Protein AF-A0A813XIL5-F1 (afdb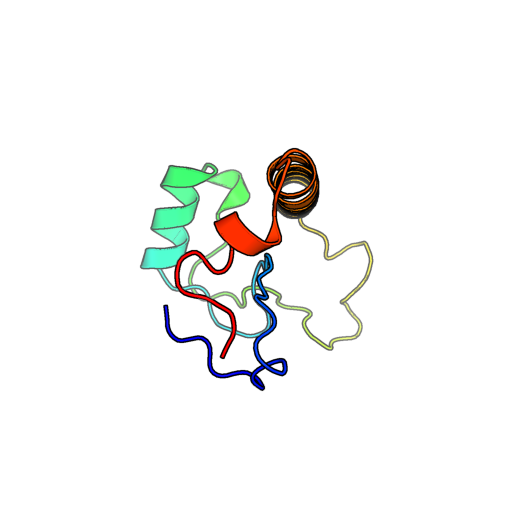_monomer)

Radius of gyration: 17.32 Å; Cα contacts (8 Å, |Δi|>4): 71; chains: 1; bounding box: 42×29×42 Å

Solvent-accessible surface area (backbone atoms only — not comparable to full-atom values): 6194 Å² total; per-residue (Å²): 140,86,89,88,70,83,81,50,93,70,53,92,81,84,87,86,83,82,73,37,71,56,66,32,43,63,68,55,28,51,51,32,27,76,74,65,34,70,89,70,25,75,55,54,78,35,43,57,31,85,34,62,100,38,94,65,62,45,89,87,66,61,60,61,73,62,52,53,52,50,53,50,52,52,52,48,52,50,52,64,55,68,70,44,96,55,49,63,53,69,78,28,76,85,58,77,117

Mean predicted aligned error: 5.55 Å

Sequence (97 aa):
MSVTQSKPAGIAAGGVATGSDAIKTAAQREKYQQSVGKNNAGFAGAALDPCYHQPCDTIKNIHLFGYENLVQAAAYGLEFLGQHENLLSWLYPNGRL

Organism: NCBI:txid433720

Structure (mmCIF, N/CA/C/O backbone):
data_AF-A0A813XIL5-F1
#
_entry.id   AF-A0A813XIL5-F1
#
loop_
_atom_site.group_PDB
_atom_site.id
_atom_site.type_symbol
_atom_site.label_atom_id
_atom_site.label_alt_id
_atom_site.label_comp_id
_atom_site.label_asym_id
_atom_site.label_entity_id
_atom_site.label_seq_id
_atom_site.pdbx_PDB_ins_code
_atom_site.Cartn_x
_atom_site.Cartn_y
_atom_site.Cartn_z
_atom_site.occupancy
_atom_site.B_iso_or_equiv
_atom_site.auth_seq_id
_atom_site.auth_comp_id
_atom_site.auth_asym_id
_atom_site.auth_atom_id
_atom_site.pdbx_PDB_model_num
ATOM 1 N N . MET A 1 1 ? 13.873 5.625 2.421 1.00 31.84 1 MET A N 1
ATOM 2 C CA . MET A 1 1 ? 13.397 4.253 2.153 1.00 31.84 1 MET A CA 1
ATOM 3 C C . MET A 1 1 ? 14.517 3.315 2.566 1.00 31.84 1 MET A C 1
ATOM 5 O O . MET A 1 1 ? 15.542 3.319 1.906 1.00 31.84 1 MET A O 1
ATOM 9 N N . SER A 1 2 ? 14.390 2.620 3.697 1.00 28.73 2 SER A N 1
ATOM 10 C CA . SER A 1 2 ? 15.336 1.566 4.083 1.00 28.73 2 SER A CA 1
ATOM 11 C C . SER A 1 2 ? 14.568 0.255 4.039 1.00 28.73 2 SER A C 1
ATOM 13 O O . SER A 1 2 ? 13.632 0.067 4.812 1.00 28.73 2 SER A O 1
ATOM 15 N N . VAL A 1 3 ? 14.894 -0.589 3.063 1.00 36.66 3 VAL A N 1
ATOM 16 C CA . VAL A 1 3 ? 14.349 -1.939 2.935 1.00 36.66 3 VAL A CA 1
ATOM 17 C C . VAL A 1 3 ? 15.373 -2.870 3.565 1.00 36.66 3 VAL A C 1
ATOM 19 O O . VAL A 1 3 ? 16.361 -3.238 2.937 1.00 36.66 3 VAL A O 1
ATOM 22 N N . THR A 1 4 ? 15.156 -3.236 4.822 1.00 44.53 4 THR A N 1
ATOM 23 C CA . THR A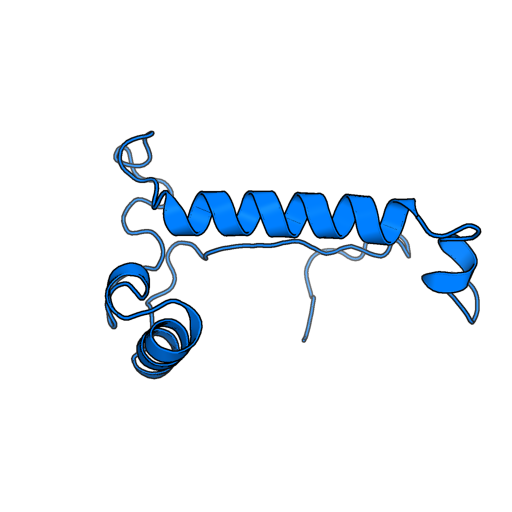 1 4 ? 15.824 -4.389 5.431 1.00 44.53 4 THR A CA 1
ATOM 24 C C . THR A 1 4 ? 14.780 -5.460 5.688 1.00 44.53 4 THR A C 1
ATOM 26 O O . THR A 1 4 ? 14.242 -5.573 6.784 1.00 44.53 4 THR A O 1
ATOM 29 N N . GLN A 1 5 ? 14.493 -6.238 4.647 1.00 43.75 5 GLN A N 1
ATOM 30 C CA . GLN A 1 5 ? 13.886 -7.561 4.750 1.00 43.75 5 GLN A CA 1
ATOM 31 C C . GLN A 1 5 ? 14.521 -8.408 3.638 1.00 43.75 5 GLN A C 1
ATOM 33 O O . GLN A 1 5 ? 14.494 -8.003 2.481 1.00 43.75 5 GLN A O 1
ATOM 38 N N . SER A 1 6 ? 15.241 -9.463 4.045 1.00 47.69 6 SER A N 1
ATOM 39 C CA . SER A 1 6 ? 16.072 -10.399 3.258 1.00 47.69 6 SER A CA 1
ATOM 40 C C . SER A 1 6 ? 16.283 -10.052 1.778 1.00 47.69 6 SER A C 1
ATOM 42 O O . SER A 1 6 ? 15.406 -10.267 0.945 1.00 47.69 6 SER A O 1
ATOM 44 N N . LYS A 1 7 ? 17.493 -9.579 1.461 1.00 52.81 7 LYS A N 1
ATOM 45 C CA . LYS A 1 7 ? 17.990 -9.314 0.108 1.00 52.81 7 LYS A CA 1
ATOM 46 C C . LYS A 1 7 ? 17.670 -10.519 -0.800 1.00 52.81 7 LYS A C 1
ATOM 48 O O . LYS A 1 7 ? 18.294 -11.568 -0.626 1.00 52.81 7 LYS A O 1
ATOM 53 N N . PRO A 1 8 ? 16.752 -10.412 -1.776 1.00 60.25 8 PRO A N 1
ATOM 54 C CA . PRO A 1 8 ? 16.746 -11.363 -2.878 1.00 60.25 8 PRO A CA 1
ATOM 55 C C . PRO A 1 8 ? 18.142 -11.308 -3.505 1.00 60.25 8 PRO A C 1
ATOM 57 O O . PRO A 1 8 ? 18.729 -10.227 -3.516 1.00 60.25 8 PRO A O 1
ATOM 60 N N . ALA A 1 9 ? 18.691 -12.418 -4.001 1.00 76.25 9 ALA A N 1
ATOM 61 C CA . ALA A 1 9 ? 20.027 -12.507 -4.610 1.00 76.25 9 ALA A CA 1
ATOM 62 C C . ALA A 1 9 ? 20.234 -11.528 -5.801 1.00 76.25 9 ALA A C 1
ATOM 64 O O . ALA A 1 9 ? 20.191 -11.907 -6.972 1.00 76.25 9 ALA A O 1
ATOM 65 N N . GLY A 1 10 ? 20.370 -10.233 -5.509 1.00 77.88 10 GLY A N 1
ATOM 66 C CA . GLY A 1 10 ? 20.346 -9.134 -6.470 1.00 77.88 10 GLY A CA 1
ATOM 67 C C . GLY A 1 10 ? 19.030 -8.956 -7.240 1.00 77.88 10 GLY A C 1
ATOM 68 O O . GLY A 1 10 ? 19.083 -8.384 -8.320 1.00 77.88 10 GLY A O 1
ATOM 69 N N . ILE A 1 11 ? 17.878 -9.458 -6.764 1.00 85.69 11 ILE A N 1
ATOM 70 C CA . ILE A 1 11 ? 16.585 -9.258 -7.457 1.00 85.69 11 ILE A CA 1
ATOM 71 C C . ILE A 1 11 ? 15.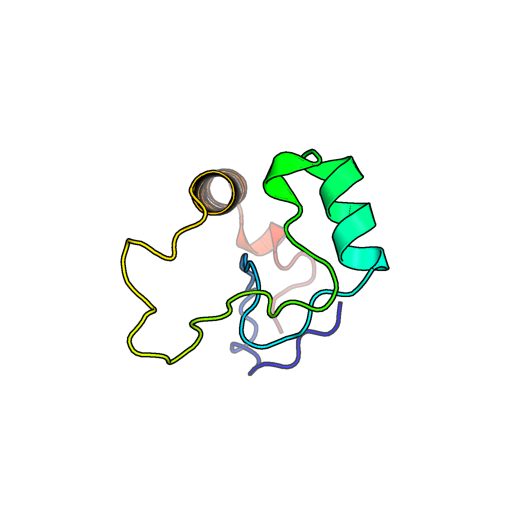892 -8.019 -6.885 1.00 85.69 11 ILE A C 1
ATOM 73 O O . ILE A 1 11 ? 15.630 -7.949 -5.685 1.00 85.69 11 ILE A O 1
ATOM 77 N N . ALA A 1 12 ? 15.581 -7.053 -7.745 1.00 88.12 12 ALA A N 1
ATOM 78 C CA . ALA A 1 12 ? 14.733 -5.919 -7.417 1.00 88.12 12 ALA A CA 1
ATOM 79 C C . ALA A 1 12 ? 13.347 -6.409 -6.971 1.00 88.12 12 ALA A C 1
ATOM 81 O O . ALA A 1 12 ? 12.704 -7.199 -7.661 1.00 88.12 12 ALA A O 1
ATOM 82 N N . ALA A 1 13 ? 12.897 -5.933 -5.813 1.00 89.19 13 ALA A N 1
ATOM 83 C CA . ALA A 1 13 ? 11.610 -6.282 -5.230 1.00 89.19 13 ALA A CA 1
ATOM 84 C C . ALA A 1 13 ? 10.916 -5.028 -4.692 1.00 89.19 13 ALA A C 1
ATOM 86 O O . ALA A 1 13 ? 11.565 -4.078 -4.250 1.00 89.19 13 ALA A O 1
ATOM 87 N N . GLY A 1 14 ? 9.588 -5.048 -4.717 1.00 90.19 14 GLY A N 1
ATOM 88 C CA . GLY A 1 14 ? 8.726 -3.983 -4.223 1.00 90.19 14 GLY A CA 1
ATOM 89 C C . GLY A 1 14 ? 7.312 -4.506 -3.990 1.00 90.19 14 GLY A C 1
ATOM 90 O O . GLY A 1 14 ? 7.016 -5.663 -4.282 1.00 90.19 14 GLY A O 1
ATOM 91 N N . GLY A 1 15 ? 6.442 -3.659 -3.450 1.00 94.38 15 GLY A N 1
ATOM 92 C CA . GLY A 1 15 ? 5.059 -4.025 -3.171 1.00 94.38 15 GLY A CA 1
ATOM 93 C C . GLY A 1 15 ? 4.259 -2.873 -2.575 1.00 94.38 15 GLY A C 1
ATOM 94 O O . GLY A 1 15 ? 4.789 -1.789 -2.327 1.00 94.38 15 GLY A O 1
ATOM 95 N N . VAL A 1 16 ? 2.976 -3.132 -2.343 1.00 95.44 16 VAL A N 1
ATOM 96 C CA . VAL A 1 16 ? 2.022 -2.202 -1.729 1.00 95.44 16 VAL A CA 1
ATOM 97 C C . VAL A 1 16 ? 1.456 -2.813 -0.448 1.00 95.44 16 VAL A C 1
ATOM 99 O O . VAL A 1 16 ? 1.292 -4.027 -0.360 1.00 95.44 16 VAL A O 1
ATOM 102 N N . ALA A 1 17 ? 1.174 -1.979 0.552 1.00 96.38 17 ALA A N 1
ATOM 103 C CA . ALA A 1 17 ? 0.617 -2.406 1.833 1.00 96.38 17 ALA A CA 1
ATOM 104 C C . ALA A 1 17 ? -0.201 -1.279 2.479 1.00 96.38 17 ALA A C 1
ATOM 106 O O . ALA A 1 17 ? 0.108 -0.099 2.300 1.00 96.38 17 ALA A O 1
ATOM 107 N N . THR A 1 18 ? -1.213 -1.645 3.267 1.00 95.62 18 THR A N 1
ATOM 108 C CA . THR A 1 18 ? -2.047 -0.709 4.049 1.00 95.62 18 THR A CA 1
ATOM 109 C C . THR A 1 18 ? -1.664 -0.635 5.529 1.00 95.62 18 THR A C 1
ATOM 111 O O . THR A 1 18 ? -2.136 0.258 6.232 1.00 95.62 18 THR A O 1
ATOM 114 N N . GLY A 1 19 ? -0.773 -1.522 5.985 1.00 95.88 19 GLY A N 1
ATOM 115 C CA . GLY A 1 19 ? -0.373 -1.671 7.387 1.00 95.88 19 GLY A CA 1
ATOM 116 C C . GLY A 1 19 ? -1.138 -2.772 8.127 1.00 95.88 19 GLY A C 1
ATOM 117 O O . GLY A 1 19 ? -1.994 -3.426 7.542 1.00 95.88 19 GLY A O 1
ATOM 118 N N . SER A 1 20 ? -0.779 -2.970 9.398 1.00 97.44 20 SER A N 1
ATOM 119 C CA . SER A 1 20 ? -1.233 -4.060 10.277 1.00 97.44 20 SER A CA 1
ATOM 120 C C . SER A 1 20 ? -1.617 -3.522 11.673 1.00 97.44 20 SER A C 1
ATOM 122 O O . SER A 1 20 ? -2.397 -2.583 11.803 1.00 97.44 20 SER A O 1
ATOM 124 N N . ASP A 1 21 ? -1.018 -4.056 12.728 1.00 96.94 21 ASP A N 1
ATOM 125 C CA . ASP A 1 21 ? -1.151 -3.706 14.142 1.00 96.94 21 ASP A CA 1
ATOM 126 C C . ASP A 1 21 ? -0.618 -2.317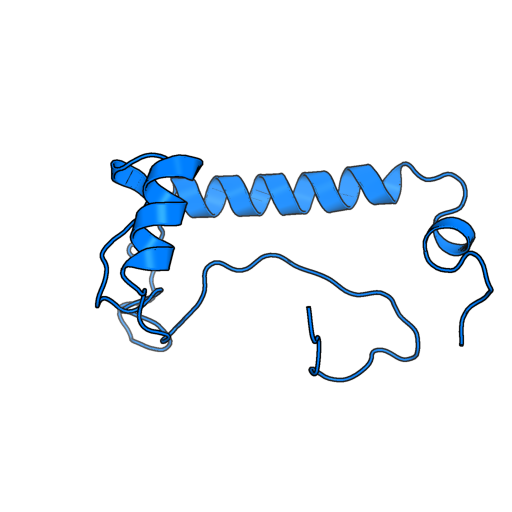 14.545 1.00 96.94 21 ASP A C 1
ATOM 128 O O . ASP A 1 21 ? -0.918 -1.830 15.636 1.00 96.94 21 ASP A O 1
ATOM 132 N N . ALA A 1 22 ? 0.157 -1.645 13.689 1.00 97.81 22 ALA A N 1
ATOM 133 C CA . ALA A 1 22 ? 0.674 -0.311 13.991 1.00 97.81 22 ALA A CA 1
ATOM 134 C C . ALA A 1 22 ? -0.452 0.718 14.226 1.00 97.81 22 ALA A C 1
ATOM 136 O O . ALA A 1 22 ? -1.468 0.724 13.534 1.00 97.81 22 ALA A O 1
ATOM 137 N N . ILE A 1 23 ? -0.242 1.648 15.164 1.00 98.44 23 ILE A N 1
ATOM 138 C CA . ILE A 1 23 ? -1.203 2.718 15.469 1.00 98.44 23 ILE A CA 1
ATOM 139 C C . ILE A 1 23 ? -1.065 3.876 14.476 1.00 98.44 23 ILE A C 1
ATOM 141 O O . ILE A 1 23 ? 0.020 4.435 14.294 1.00 98.44 23 ILE A O 1
ATOM 145 N N . LYS A 1 24 ? -2.184 4.289 13.870 1.00 98.31 24 LYS A N 1
ATOM 146 C CA . LYS A 1 24 ? -2.238 5.436 12.960 1.00 98.31 24 LYS A CA 1
ATOM 147 C C . LYS A 1 24 ? -1.970 6.738 13.712 1.00 98.31 24 LYS A C 1
ATOM 149 O O . LYS A 1 24 ? -2.717 7.116 14.615 1.00 98.31 24 LYS A O 1
ATOM 154 N N . THR A 1 25 ? -0.948 7.479 13.296 1.00 98.56 25 THR A N 1
ATOM 155 C CA . THR A 1 25 ? -0.625 8.791 13.876 1.00 98.56 25 THR A CA 1
ATOM 156 C C . THR A 1 25 ? -1.565 9.889 13.369 1.00 98.56 25 THR A C 1
ATOM 158 O O 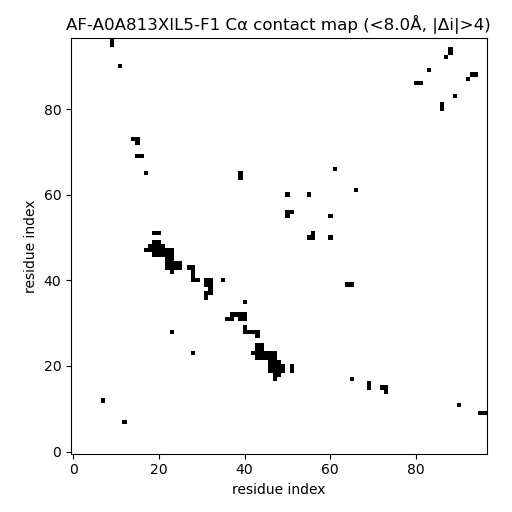. THR A 1 25 ? -2.181 9.767 12.306 1.00 98.56 25 THR A O 1
ATOM 161 N N . ALA A 1 26 ? -1.644 11.010 14.096 1.00 98.50 26 ALA A N 1
ATOM 162 C CA . ALA A 1 26 ? -2.390 12.190 13.650 1.00 98.50 26 ALA A CA 1
ATOM 163 C C . ALA A 1 26 ? -1.887 12.706 12.289 1.00 98.50 26 ALA A C 1
ATOM 165 O O . ALA A 1 26 ? -2.689 12.953 11.393 1.00 98.50 26 ALA A O 1
ATOM 166 N N . ALA A 1 27 ? -0.564 12.749 12.097 1.00 98.50 27 ALA A N 1
ATOM 167 C CA . ALA A 1 27 ? 0.052 13.153 10.835 1.00 98.50 27 ALA A CA 1
ATOM 168 C C . ALA A 1 27 ? -0.296 12.200 9.676 1.00 98.50 27 ALA A C 1
ATOM 170 O O . ALA A 1 27 ? -0.593 12.648 8.571 1.00 98.50 27 ALA A O 1
ATOM 171 N N . GLN A 1 28 ? -0.318 10.881 9.909 1.00 98.06 28 GLN A N 1
ATOM 172 C CA . GLN A 1 28 ? -0.775 9.925 8.892 1.00 98.06 28 GLN A CA 1
ATOM 173 C C . GLN A 1 28 ? -2.251 10.139 8.556 1.00 98.06 28 GLN A C 1
ATOM 175 O O . GLN A 1 28 ? -2.622 10.144 7.383 1.00 98.06 28 GLN A O 1
ATOM 180 N N . ARG A 1 29 ? -3.102 10.328 9.570 1.00 98.06 29 ARG A N 1
ATOM 181 C CA . ARG A 1 29 ? -4.531 10.584 9.370 1.00 98.06 29 ARG A CA 1
ATOM 182 C C . ARG A 1 29 ? -4.780 11.879 8.595 1.00 98.06 29 ARG A C 1
ATOM 184 O O . ARG A 1 29 ? -5.679 11.908 7.754 1.00 98.06 29 ARG A O 1
ATOM 191 N N . GLU A 1 30 ? -4.015 12.930 8.861 1.00 98.38 30 GLU A N 1
ATOM 192 C CA . GLU A 1 30 ? -4.081 14.185 8.115 1.00 98.38 30 GLU A CA 1
ATOM 193 C C . GLU A 1 30 ? -3.624 13.992 6.666 1.00 98.38 30 GLU A C 1
ATOM 195 O O . GLU A 1 30 ? -4.365 14.333 5.744 1.00 98.38 30 GLU A O 1
ATOM 200 N N . LYS A 1 31 ? -2.475 13.340 6.455 1.00 98.12 31 LYS A N 1
ATOM 201 C CA . LYS A 1 31 ? -1.970 13.023 5.114 1.00 98.12 31 LYS A CA 1
ATOM 202 C C . LYS A 1 31 ? -3.007 12.263 4.284 1.00 98.12 31 LYS A C 1
ATOM 204 O O . LYS A 1 31 ? -3.297 12.657 3.159 1.00 98.12 31 LYS A O 1
ATOM 209 N N . TYR A 1 32 ? -3.600 11.205 4.839 1.00 97.25 32 TYR A N 1
ATOM 210 C CA . TYR A 1 32 ? -4.618 10.436 4.120 1.00 97.25 32 TYR A CA 1
ATOM 211 C C . TYR A 1 32 ? -5.907 11.233 3.890 1.00 97.25 32 TYR A C 1
ATOM 213 O O . TYR A 1 32 ? -6.555 11.052 2.864 1.00 97.25 32 TYR A O 1
ATOM 221 N N . GLN A 1 33 ? -6.272 12.162 4.781 1.00 97.88 33 GLN A N 1
ATOM 222 C CA . GLN A 1 33 ? -7.402 13.062 4.522 1.00 97.88 33 GLN A CA 1
ATOM 223 C C . GLN A 1 33 ? -7.190 13.888 3.265 1.00 97.88 33 GLN A C 1
ATOM 225 O O . GLN A 1 33 ? -8.115 14.040 2.471 1.00 97.88 33 GLN A O 1
ATOM 230 N N . GLN A 1 34 ? -5.985 14.437 3.128 1.00 98.25 34 GLN A N 1
ATOM 231 C CA . GLN A 1 34 ? -5.607 15.288 2.011 1.00 98.25 34 GLN A CA 1
ATOM 232 C C . GLN A 1 34 ? -5.488 14.475 0.717 1.00 98.25 34 GLN A C 1
ATOM 234 O O . GLN A 1 34 ? -5.879 14.966 -0.335 1.00 98.25 34 GLN A O 1
ATOM 239 N N . SER A 1 35 ? -4.994 13.232 0.786 1.00 96.69 35 SER A N 1
ATOM 240 C CA . SER A 1 35 ? -4.732 12.426 -0.412 1.00 96.69 35 SER A CA 1
ATOM 241 C C . SER A 1 35 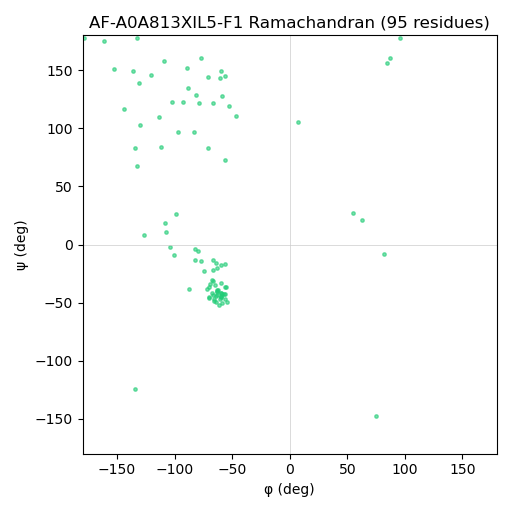? -5.928 11.618 -0.916 1.00 96.69 35 SER A C 1
ATOM 243 O O . SER A 1 35 ? -6.079 11.457 -2.119 1.00 96.69 35 SER A O 1
ATOM 245 N N . VAL A 1 36 ? -6.748 11.057 -0.020 1.00 95.69 36 VAL A N 1
ATOM 246 C CA . VAL A 1 36 ? -7.832 10.119 -0.384 1.00 95.69 36 VAL A CA 1
ATOM 247 C C . VAL A 1 36 ? -9.202 10.523 0.168 1.00 95.69 36 VAL A C 1
ATOM 249 O O . VAL A 1 36 ? -10.176 9.775 0.060 1.00 95.69 36 VAL A O 1
ATOM 252 N N . GLY A 1 37 ? -9.292 11.721 0.745 1.00 96.69 37 GLY A N 1
ATOM 253 C CA . GLY A 1 37 ? -10.519 12.277 1.295 1.00 96.69 37 GLY A CA 1
ATOM 254 C C . GLY A 1 37 ? -10.807 11.830 2.730 1.00 96.69 37 GLY A C 1
ATOM 255 O O . GLY A 1 37 ? -10.372 10.782 3.212 1.00 96.69 37 GLY A O 1
ATOM 256 N N . LYS A 1 38 ? -11.596 12.648 3.435 1.00 94.69 38 LYS A N 1
ATOM 257 C CA . LYS A 1 38 ? -11.936 12.463 4.857 1.00 94.69 38 LYS A CA 1
ATOM 258 C C . LYS A 1 38 ? -12.551 11.097 5.173 1.00 94.69 38 LYS A C 1
ATOM 260 O O . LYS A 1 38 ? -12.246 10.551 6.231 1.00 94.69 38 LYS A O 1
ATOM 265 N N . ASN A 1 39 ? -13.371 10.557 4.272 1.00 95.38 39 ASN A N 1
ATOM 266 C CA . ASN A 1 39 ? -14.101 9.306 4.495 1.00 95.38 39 ASN A CA 1
ATOM 267 C C . ASN A 1 39 ? -13.206 8.059 4.410 1.00 95.38 39 ASN A C 1
ATOM 269 O O . ASN A 1 39 ? -13.532 7.053 5.023 1.00 95.38 39 ASN A O 1
ATOM 273 N N . ASN A 1 40 ? -12.057 8.141 3.730 1.00 96.94 40 ASN A N 1
ATOM 274 C CA . ASN A 1 40 ? -11.145 7.006 3.529 1.00 96.94 40 ASN A CA 1
ATOM 275 C C . ASN A 1 40 ? -9.896 7.064 4.421 1.00 96.94 40 ASN A C 1
ATOM 277 O O . ASN A 1 40 ? -9.032 6.192 4.373 1.00 96.94 40 ASN A O 1
ATOM 281 N N . ALA A 1 41 ? -9.752 8.116 5.227 1.00 95.38 41 ALA A N 1
ATOM 282 C CA . ALA A 1 41 ? -8.519 8.379 5.957 1.00 95.38 41 ALA A CA 1
ATOM 283 C C . ALA A 1 41 ? -8.382 7.577 7.272 1.00 95.38 41 ALA A C 1
ATOM 285 O O . ALA A 1 41 ? -7.283 7.49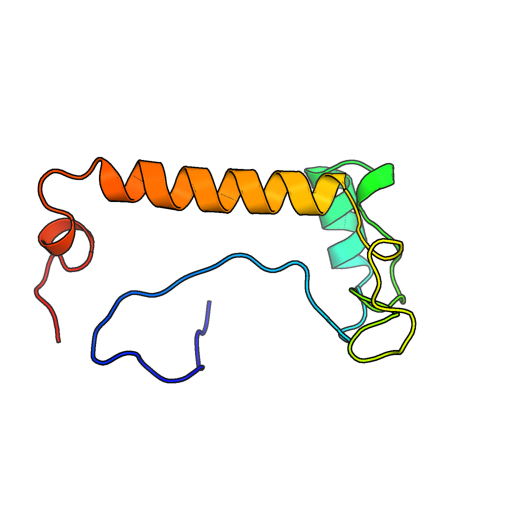1 7.835 1.00 95.38 41 ALA A O 1
ATOM 286 N N . GLY A 1 42 ? -9.466 6.955 7.750 1.00 94.38 42 GLY A N 1
ATOM 287 C CA . GLY A 1 42 ? -9.518 6.191 9.004 1.00 94.38 42 GLY A CA 1
ATOM 288 C C . GLY A 1 42 ? -9.544 7.084 10.247 1.00 94.38 42 GLY A C 1
ATOM 289 O O . GLY A 1 42 ? -10.059 8.200 10.196 1.00 94.38 42 GLY A O 1
ATOM 290 N N . PHE A 1 43 ? -8.960 6.628 11.356 1.00 96.50 43 PHE A N 1
ATOM 291 C CA . PHE A 1 43 ? -8.904 7.373 12.620 1.00 96.50 43 PHE A CA 1
ATOM 292 C C . PHE A 1 43 ? -7.481 7.398 13.175 1.00 96.50 43 PHE A C 1
ATOM 294 O O . PHE A 1 43 ? -6.775 6.397 13.107 1.00 96.50 43 PHE A O 1
ATOM 301 N N . ALA A 1 44 ? -7.055 8.543 13.710 1.00 98.06 44 ALA A N 1
ATOM 302 C CA . ALA A 1 44 ? -5.818 8.609 14.482 1.00 98.06 44 ALA A CA 1
ATOM 303 C C . ALA A 1 44 ? -6.012 7.896 15.829 1.00 98.06 44 ALA A C 1
ATOM 305 O O . ALA A 1 44 ? -7.096 7.960 16.406 1.00 98.06 44 ALA A O 1
ATOM 306 N N . GLY A 1 45 ? -4.975 7.221 16.319 1.00 98.19 45 GLY A N 1
ATOM 307 C CA . GLY A 1 45 ? -5.019 6.444 17.561 1.00 98.19 45 GLY A CA 1
ATOM 308 C C . GLY A 1 45 ? -5.615 5.038 17.420 1.00 98.19 45 GLY A C 1
ATOM 309 O O . GLY A 1 45 ? -5.499 4.250 18.351 1.00 98.19 45 GLY A O 1
ATOM 310 N N . ALA A 1 46 ? -6.195 4.691 16.267 1.00 97.69 46 ALA A N 1
ATOM 311 C CA . ALA A 1 46 ? -6.612 3.325 15.955 1.00 97.69 46 ALA A CA 1
ATOM 312 C C . ALA A 1 46 ? -5.472 2.535 15.290 1.00 97.69 46 ALA A C 1
ATOM 314 O O . ALA A 1 46 ? -4.638 3.123 14.595 1.00 97.69 46 ALA A O 1
ATOM 315 N N . ALA A 1 47 ? -5.458 1.210 15.463 1.00 98.06 47 ALA A N 1
ATOM 316 C CA . ALA A 1 47 ? -4.623 0.321 14.653 1.00 98.06 47 ALA A CA 1
ATOM 317 C C . ALA A 1 47 ? -4.986 0.445 13.161 1.00 98.06 47 ALA A C 1
ATOM 319 O O . ALA A 1 47 ? -6.138 0.740 12.826 1.00 98.06 47 ALA A O 1
ATOM 320 N N . LEU A 1 48 ? -4.011 0.251 12.266 1.00 97.81 48 LEU A N 1
ATOM 321 C CA . LEU A 1 48 ? -4.246 0.283 10.815 1.00 97.81 48 LEU A CA 1
ATOM 322 C C . LEU A 1 48 ? -5.169 -0.859 10.371 1.00 97.81 48 LEU A C 1
ATOM 324 O O . LEU A 1 48 ? -6.021 -0.637 9.513 1.00 97.81 48 LEU A O 1
ATOM 328 N N . ASP A 1 49 ? -5.047 -2.014 11.021 1.00 98.19 49 ASP A N 1
ATOM 329 C CA . ASP A 1 49 ? -5.992 -3.123 10.999 1.00 98.19 49 ASP A CA 1
ATOM 330 C C . ASP A 1 49 ? -6.303 -3.568 12.446 1.00 98.19 49 ASP A C 1
ATOM 332 O O . ASP A 1 49 ? -5.492 -4.250 13.080 1.00 98.19 49 ASP A O 1
ATOM 336 N N . PRO A 1 50 ? -7.471 -3.191 13.000 1.00 97.00 50 PRO A N 1
ATOM 337 C CA . PRO A 1 50 ? -7.893 -3.595 14.344 1.00 97.00 50 PRO A CA 1
ATOM 338 C C . PRO A 1 50 ? -8.118 -5.102 14.519 1.00 97.00 50 PRO A C 1
ATOM 340 O O . PRO A 1 50 ? -8.211 -5.566 15.656 1.00 97.00 50 PRO A O 1
ATOM 343 N N . CYS A 1 51 ? -8.229 -5.855 13.424 1.00 98.25 51 CYS A N 1
ATOM 344 C CA . CYS A 1 51 ? -8.440 -7.296 13.430 1.00 98.25 51 CYS A CA 1
ATOM 345 C C . CYS A 1 51 ? -7.194 -8.084 13.014 1.00 98.25 51 CYS A C 1
ATOM 347 O O . CYS A 1 51 ? -7.299 -9.295 12.845 1.00 98.25 51 CYS A O 1
ATOM 349 N N . TYR A 1 52 ? -6.018 -7.457 12.904 1.00 98.06 52 TYR A N 1
ATOM 350 C CA . TYR A 1 52 ? -4.789 -8.153 12.519 1.00 98.06 52 TYR A CA 1
ATOM 351 C C . TYR A 1 52 ? -4.530 -9.393 13.399 1.00 98.06 52 TYR A C 1
ATOM 353 O O . TYR A 1 52 ? -4.395 -9.292 14.624 1.00 98.06 52 TYR A O 1
ATOM 361 N N . HIS A 1 53 ? -4.480 -10.575 12.771 1.00 98.12 53 HIS A N 1
ATOM 362 C CA . HIS A 1 53 ? -4.372 -11.888 13.433 1.00 98.12 53 HIS A CA 1
ATOM 363 C C . HIS A 1 53 ? -5.468 -12.178 14.486 1.00 98.12 53 HIS A C 1
ATOM 365 O O . HIS A 1 53 ? -5.249 -12.947 15.424 1.00 98.12 53 HIS A O 1
ATOM 371 N N . GLN A 1 54 ? -6.655 -11.585 14.344 1.00 98.00 54 GLN A N 1
ATOM 372 C CA . GLN A 1 54 ? -7.816 -11.824 15.205 1.00 98.00 54 GLN A CA 1
ATOM 373 C C . GLN A 1 54 ? -8.915 -12.600 14.462 1.00 98.00 54 GLN A C 1
ATOM 375 O O . GLN A 1 54 ? -9.014 -12.511 13.241 1.00 98.00 54 GLN A O 1
ATOM 380 N N . PRO A 1 55 ? -9.836 -13.285 15.170 1.00 98.50 55 PRO A N 1
ATOM 381 C CA . PRO A 1 55 ? -10.971 -13.970 14.539 1.00 98.50 55 PRO A CA 1
ATOM 382 C C . PRO A 1 55 ? -11.911 -13.060 13.731 1.00 98.50 55 PRO A C 1
ATOM 384 O O . PRO A 1 55 ? -12.707 -13.554 12.936 1.00 98.50 55 PRO A O 1
ATOM 387 N N . CYS A 1 56 ? -11.862 -11.742 13.953 1.00 98.25 56 CYS A N 1
ATOM 388 C CA . CYS A 1 56 ? -12.648 -10.779 13.187 1.00 98.25 56 CYS A CA 1
ATOM 389 C C . CYS A 1 56 ? -12.046 -10.434 11.814 1.00 98.25 56 CYS A C 1
ATOM 391 O O . CYS A 1 56 ? -12.732 -9.768 11.031 1.00 98.25 56 CYS A O 1
ATOM 393 N N . ASP A 1 57 ? -10.839 -10.924 11.490 1.00 98.44 57 ASP A N 1
ATOM 394 C CA . ASP A 1 57 ? -10.225 -10.801 10.163 1.00 98.44 57 ASP A CA 1
ATOM 395 C C . ASP A 1 57 ? -10.951 -11.691 9.146 1.00 98.44 57 ASP A C 1
ATOM 397 O O . ASP A 1 57 ? -10.635 -12.853 8.895 1.00 98.44 57 ASP A O 1
ATOM 401 N N . THR A 1 58 ? -12.039 -11.141 8.627 1.00 98.44 58 THR A N 1
ATOM 402 C CA . THR A 1 58 ? -12.958 -11.786 7.695 1.00 98.44 58 THR A CA 1
ATOM 403 C C . THR A 1 58 ? -13.236 -10.823 6.547 1.00 98.44 58 THR A C 1
ATOM 405 O O . THR A 1 58 ? -12.849 -9.658 6.589 1.00 98.44 58 THR A O 1
ATOM 408 N N . ILE A 1 59 ? -14.027 -11.240 5.556 1.00 97.81 59 ILE A N 1
ATOM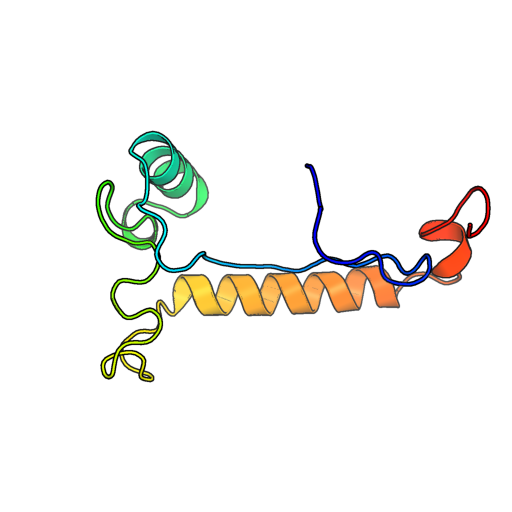 409 C CA . ILE A 1 59 ? -14.462 -10.351 4.461 1.00 97.81 59 ILE A CA 1
ATOM 410 C C . ILE A 1 59 ? -15.191 -9.080 4.937 1.00 97.81 59 ILE A C 1
ATOM 412 O O . ILE A 1 59 ? -15.320 -8.123 4.180 1.00 97.81 59 ILE A O 1
ATOM 416 N N . LYS A 1 60 ? -15.670 -9.054 6.190 1.00 97.94 60 LYS A N 1
ATOM 417 C CA . LYS A 1 60 ? -16.299 -7.875 6.799 1.00 97.94 60 LYS A CA 1
ATOM 418 C C . LYS A 1 60 ? -15.287 -6.810 7.246 1.00 97.94 60 LYS A C 1
ATOM 420 O O . LYS A 1 60 ? -15.703 -5.687 7.504 1.00 97.94 60 LYS A O 1
ATOM 425 N N . ASN A 1 61 ? -13.997 -7.141 7.325 1.00 97.56 61 ASN A N 1
ATOM 426 C CA . ASN A 1 61 ? -12.908 -6.243 7.723 1.00 97.56 61 ASN A CA 1
ATOM 427 C C . ASN A 1 61 ? -12.140 -5.666 6.512 1.00 97.56 61 ASN A C 1
ATOM 429 O O . ASN A 1 61 ? -10.968 -5.322 6.601 1.00 97.56 61 ASN A O 1
ATOM 433 N N . ILE A 1 62 ? -12.787 -5.561 5.348 1.00 97.38 62 ILE A N 1
ATOM 434 C CA . ILE A 1 62 ? -12.162 -5.010 4.140 1.00 97.38 62 ILE A CA 1
ATOM 435 C C . ILE A 1 62 ? -12.629 -3.576 3.905 1.00 97.38 62 ILE A C 1
ATOM 437 O O . ILE A 1 62 ? -13.814 -3.304 3.712 1.00 97.38 62 ILE A O 1
ATOM 441 N N . HIS A 1 63 ? -11.673 -2.648 3.840 1.00 96.94 63 HIS A N 1
ATOM 442 C CA . HIS A 1 63 ? -11.925 -1.291 3.366 1.00 96.94 63 HIS A CA 1
ATOM 443 C C . HIS A 1 63 ? -11.874 -1.257 1.832 1.00 96.94 63 HIS A C 1
ATOM 445 O O . HIS A 1 63 ? -10.795 -1.154 1.243 1.00 96.94 63 HIS A O 1
ATOM 451 N N . LEU A 1 64 ? -13.041 -1.343 1.185 1.00 97.44 64 LEU A N 1
ATOM 452 C CA . LEU A 1 64 ? -13.153 -1.576 -0.261 1.00 97.44 64 LEU A CA 1
ATOM 453 C C . LEU A 1 64 ? -12.408 -0.536 -1.116 1.00 97.44 64 LEU A C 1
ATOM 455 O O . LEU A 1 64 ? -11.657 -0.913 -2.008 1.00 97.44 64 LEU A O 1
ATOM 459 N N . PHE A 1 65 ? -12.502 0.754 -0.775 1.00 97.06 65 PHE A N 1
ATOM 460 C CA . PHE A 1 65 ? -11.739 1.803 -1.464 1.00 97.06 65 PHE A CA 1
ATOM 461 C C . PHE A 1 65 ? -10.224 1.557 -1.378 1.00 97.06 65 PHE A C 1
ATOM 463 O O . PHE A 1 65 ? -9.500 1.720 -2.356 1.00 97.06 65 PHE A O 1
ATOM 470 N N . GLY A 1 66 ? -9.720 1.154 -0.208 1.00 96.38 66 GLY A N 1
ATOM 471 C CA . GLY A 1 66 ? -8.295 0.858 -0.031 1.00 96.38 66 GLY A CA 1
ATOM 472 C C . GLY A 1 66 ? -7.869 -0.366 -0.841 1.00 96.38 66 GLY A C 1
ATOM 473 O O . GLY A 1 66 ? -6.840 -0.328 -1.511 1.00 96.38 66 GLY A O 1
ATOM 474 N N . TYR A 1 67 ? -8.694 -1.413 -0.821 1.00 97.62 67 TYR A N 1
ATOM 475 C CA . TYR A 1 67 ? -8.484 -2.636 -1.590 1.00 97.62 67 TYR A CA 1
ATOM 476 C C . TYR A 1 67 ? -8.396 -2.361 -3.099 1.00 97.62 67 TYR A C 1
ATOM 478 O O . TYR A 1 67 ? -7.415 -2.748 -3.732 1.00 97.62 67 TYR A O 1
ATOM 486 N N . GLU A 1 68 ? -9.356 -1.627 -3.663 1.00 98.19 68 GLU A N 1
ATOM 487 C CA . GLU A 1 68 ? -9.374 -1.286 -5.091 1.00 98.19 68 GLU A CA 1
ATOM 488 C C . GLU A 1 68 ? -8.135 -0.489 -5.515 1.00 98.19 68 GLU A C 1
ATOM 490 O O . GLU A 1 68 ? -7.537 -0.786 -6.549 1.00 98.19 68 GLU A O 1
ATOM 495 N N . ASN A 1 69 ? -7.697 0.477 -4.699 1.00 97.06 69 ASN A N 1
ATOM 496 C CA . ASN A 1 69 ? -6.478 1.241 -4.974 1.00 97.06 69 ASN A CA 1
ATOM 497 C C . ASN A 1 69 ? -5.223 0.355 -4.973 1.00 97.06 69 ASN A C 1
ATOM 499 O O . ASN A 1 69 ? -4.344 0.543 -5.812 1.00 97.06 69 ASN A O 1
ATOM 503 N N . LEU A 1 70 ? -5.127 -0.618 -4.061 1.00 97.50 70 LEU A N 1
ATOM 504 C CA . LEU A 1 70 ? -3.999 -1.555 -4.029 1.00 97.50 70 LEU A CA 1
ATOM 505 C C . LEU A 1 70 ? -3.996 -2.481 -5.249 1.00 97.50 70 LEU A C 1
ATOM 507 O O . LEU A 1 70 ? -2.935 -2.693 -5.837 1.00 97.50 70 LEU A O 1
ATOM 511 N N . VAL A 1 71 ? -5.164 -2.987 -5.657 1.00 98.31 71 VAL A N 1
ATOM 512 C CA . VAL A 1 71 ? -5.306 -3.802 -6.874 1.00 98.31 71 VAL A CA 1
ATOM 513 C C . VAL A 1 71 ? -4.878 -3.003 -8.106 1.00 98.31 71 VAL A C 1
ATOM 515 O O . VAL A 1 71 ? -4.078 -3.491 -8.902 1.00 98.31 71 VAL A O 1
ATOM 518 N N . GLN A 1 72 ? -5.342 -1.758 -8.236 1.00 98.38 72 GLN A N 1
ATOM 519 C CA . GLN A 1 72 ? -4.961 -0.878 -9.344 1.00 98.38 72 GLN A CA 1
ATOM 520 C C . GLN A 1 72 ? -3.464 -0.556 -9.338 1.00 98.38 72 GLN A C 1
ATOM 522 O O . GLN A 1 72 ? -2.822 -0.626 -10.383 1.00 98.38 72 GLN A O 1
ATOM 527 N N . ALA A 1 73 ? -2.883 -0.252 -8.175 1.00 97.88 73 ALA A N 1
ATOM 528 C CA . ALA A 1 73 ? -1.454 0.026 -8.057 1.00 97.88 73 ALA A CA 1
ATOM 529 C C . ALA A 1 73 ? -0.594 -1.197 -8.421 1.00 97.88 73 ALA A C 1
ATOM 531 O O . ALA A 1 73 ? 0.419 -1.054 -9.106 1.00 97.88 73 ALA A O 1
ATOM 532 N N . ALA A 1 74 ? -1.006 -2.398 -8.004 1.00 97.75 74 ALA A N 1
ATOM 533 C CA . ALA A 1 74 ? -0.330 -3.639 -8.368 1.00 97.75 74 ALA A CA 1
ATOM 534 C C . ALA A 1 74 ? -0.429 -3.915 -9.877 1.00 97.75 74 ALA A C 1
ATOM 536 O O . ALA A 1 74 ? 0.589 -4.192 -10.512 1.00 97.75 74 ALA A O 1
ATOM 537 N N . ALA A 1 75 ? -1.625 -3.779 -10.458 1.00 98.25 75 ALA A N 1
ATOM 538 C CA . ALA A 1 75 ? -1.840 -3.943 -11.895 1.00 98.25 75 ALA A CA 1
ATOM 539 C C . ALA A 1 75 ? -1.010 -2.941 -12.710 1.00 98.25 75 ALA A C 1
ATOM 541 O O . ALA A 1 75 ? -0.323 -3.333 -13.649 1.00 98.25 75 ALA A O 1
ATOM 542 N N . TYR A 1 76 ? -1.001 -1.669 -12.302 1.00 98.06 76 TYR A N 1
ATOM 543 C CA . TYR A 1 76 ? -0.171 -0.640 -12.923 1.00 98.06 76 TYR A CA 1
ATOM 544 C C . TYR A 1 76 ? 1.318 -0.989 -12.846 1.00 98.06 76 TYR A C 1
ATOM 546 O O . TYR A 1 76 ? 2.023 -0.860 -13.840 1.00 98.06 76 TYR A O 1
ATOM 554 N N . GLY A 1 77 ? 1.803 -1.453 -11.691 1.00 96.56 77 GLY A N 1
ATOM 555 C CA . GLY A 1 77 ? 3.200 -1.861 -11.536 1.00 96.56 77 GLY A CA 1
ATOM 556 C C . GLY A 1 77 ? 3.590 -3.001 -12.480 1.00 96.56 77 GLY A C 1
ATOM 557 O O . GLY A 1 77 ? 4.660 -2.950 -13.083 1.00 96.56 77 GLY A O 1
ATOM 558 N N . LEU A 1 78 ? 2.715 -3.999 -12.642 1.00 96.81 78 LEU A N 1
ATOM 559 C CA . LEU A 1 78 ? 2.923 -5.100 -13.585 1.00 96.81 78 LEU A CA 1
ATOM 560 C C . LEU A 1 78 ? 2.946 -4.611 -15.034 1.00 96.81 78 LEU A C 1
ATOM 562 O O . LEU A 1 78 ? 3.884 -4.934 -15.757 1.00 96.81 78 LEU A O 1
ATOM 566 N N . GLU A 1 79 ? 1.953 -3.820 -15.438 1.00 97.94 79 GLU A N 1
ATOM 567 C CA . GLU A 1 79 ? 1.847 -3.286 -16.799 1.00 97.94 79 GLU A CA 1
ATOM 568 C C . GLU A 1 79 ? 3.054 -2.405 -17.138 1.00 97.94 79 GLU A C 1
ATOM 570 O O . GLU A 1 79 ? 3.753 -2.642 -18.121 1.00 97.94 79 GLU A O 1
ATOM 575 N N . PHE A 1 80 ? 3.354 -1.430 -16.276 1.00 96.69 80 PHE A N 1
ATOM 576 C CA . PHE A 1 80 ? 4.452 -0.489 -16.470 1.00 96.69 80 PHE A CA 1
ATOM 577 C C . PHE A 1 80 ? 5.791 -1.211 -16.647 1.00 96.69 80 PHE A C 1
ATOM 579 O O . PHE A 1 80 ? 6.547 -0.913 -17.570 1.00 96.69 80 PHE A O 1
ATOM 586 N N . LEU A 1 81 ? 6.094 -2.187 -15.786 1.00 95.88 81 LEU A N 1
ATOM 587 C CA . LEU A 1 81 ? 7.333 -2.959 -15.888 1.00 95.88 81 LEU A CA 1
ATOM 588 C C . LEU A 1 81 ? 7.314 -3.920 -17.085 1.00 95.88 81 LEU A C 1
ATOM 590 O O . LEU A 1 81 ? 8.334 -4.070 -17.755 1.00 95.88 81 LEU A O 1
ATOM 594 N N . GLY A 1 82 ? 6.168 -4.536 -17.379 1.00 96.00 82 GLY A N 1
ATOM 595 C CA . GLY A 1 82 ? 5.994 -5.484 -18.481 1.00 96.00 82 GLY A CA 1
ATOM 596 C C . GLY A 1 82 ? 6.135 -4.864 -19.873 1.00 96.00 82 GLY A C 1
ATOM 597 O O . GLY A 1 82 ? 6.463 -5.573 -20.820 1.00 96.00 82 GLY A O 1
ATOM 598 N N . GLN A 1 83 ? 5.950 -3.549 -19.995 1.00 97.00 83 GLN A N 1
ATOM 599 C CA . GLN A 1 83 ? 6.088 -2.812 -21.255 1.00 97.00 83 GLN A CA 1
ATOM 600 C C . GLN A 1 83 ? 7.537 -2.430 -21.616 1.00 97.00 83 GLN A C 1
ATOM 602 O O . GLN A 1 83 ? 7.771 -1.865 -22.684 1.00 97.00 83 GLN A O 1
ATOM 607 N N . HIS A 1 84 ? 8.527 -2.715 -20.765 1.00 96.69 84 HIS A N 1
ATOM 608 C CA . HIS A 1 84 ? 9.925 -2.399 -21.072 1.00 96.69 84 HIS A CA 1
ATOM 609 C C . HIS A 1 84 ? 10.537 -3.435 -22.026 1.00 96.69 84 HIS A C 1
ATOM 611 O O . HIS A 1 84 ? 10.658 -4.605 -21.670 1.00 96.69 84 HIS A O 1
ATOM 617 N N . GLU A 1 85 ? 11.033 -2.992 -23.188 1.00 96.38 85 GLU A N 1
ATOM 618 C CA . GLU A 1 85 ? 11.721 -3.862 -24.164 1.00 96.38 85 GLU A CA 1
ATOM 619 C C . GLU A 1 85 ? 12.927 -4.599 -23.559 1.00 96.38 85 GLU A C 1
ATOM 621 O O . GLU A 1 85 ? 13.187 -5.759 -23.873 1.00 96.38 85 GLU A O 1
ATOM 626 N N . ASN A 1 86 ? 13.658 -3.933 -22.657 1.00 95.38 86 ASN A N 1
ATOM 627 C CA . ASN A 1 86 ? 14.745 -4.528 -21.887 1.00 95.38 86 ASN A CA 1
ATOM 628 C C . ASN A 1 86 ? 14.640 -4.139 -20.409 1.00 95.38 86 ASN A C 1
ATOM 630 O O . ASN A 1 86 ? 15.290 -3.211 -19.915 1.00 95.38 86 ASN A O 1
ATOM 634 N N . LEU A 1 87 ? 13.806 -4.889 -19.690 1.00 93.88 87 LEU A N 1
ATOM 635 C CA . LEU A 1 87 ? 13.583 -4.695 -18.260 1.00 93.88 87 LEU A CA 1
ATOM 636 C C . LEU A 1 87 ? 14.873 -4.844 -17.431 1.00 93.88 87 LEU A C 1
ATOM 638 O O . LEU A 1 87 ? 15.042 -4.147 -16.434 1.00 93.88 87 LEU A O 1
ATOM 642 N N . LEU A 1 88 ? 15.807 -5.715 -17.830 1.00 91.81 88 LEU A N 1
ATOM 643 C CA . LEU A 1 88 ? 17.043 -5.943 -17.074 1.00 91.81 88 LEU A CA 1
ATOM 644 C C . LEU A 1 88 ? 17.992 -4.746 -17.136 1.00 91.81 88 LEU A C 1
ATOM 646 O O . LEU A 1 88 ? 18.502 -4.343 -16.093 1.00 91.81 88 LEU A O 1
ATOM 650 N N . SER A 1 89 ? 18.211 -4.151 -18.311 1.00 93.31 89 SER A N 1
ATOM 651 C CA . SER A 1 89 ? 19.036 -2.939 -18.404 1.00 93.31 89 SER A CA 1
ATOM 652 C C . SER A 1 89 ? 18.375 -1.747 -17.718 1.00 93.31 89 SER A C 1
ATOM 654 O O . SER A 1 89 ? 19.073 -0.893 -17.183 1.00 93.31 89 SER A O 1
ATOM 656 N N . TRP A 1 90 ? 17.039 -1.688 -17.711 1.00 93.94 90 TRP A N 1
ATOM 657 C CA . TRP A 1 90 ? 16.310 -0.632 -17.010 1.00 93.94 90 TRP A CA 1
ATOM 658 C C . TRP A 1 90 ? 16.420 -0.770 -15.485 1.00 93.94 90 TRP A C 1
ATOM 660 O O . TRP A 1 90 ? 16.718 0.205 -14.798 1.00 93.94 90 TRP A O 1
ATOM 670 N N . LEU A 1 91 ? 16.240 -1.985 -14.951 1.00 92.00 91 LEU A N 1
ATOM 671 C CA . LEU A 1 91 ? 16.380 -2.260 -13.515 1.00 92.00 91 LEU A CA 1
ATOM 672 C C . LEU A 1 91 ? 17.834 -2.156 -13.033 1.00 92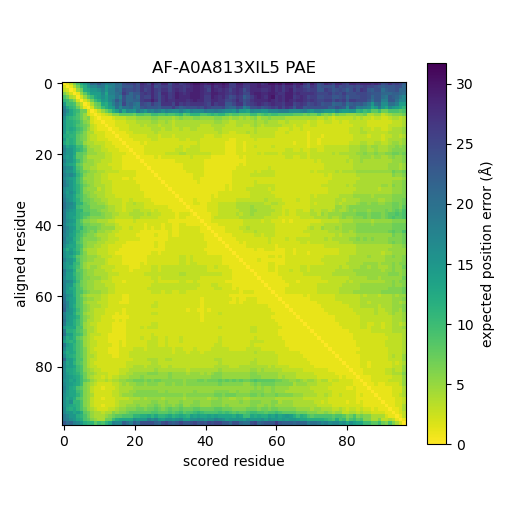.00 91 LEU A C 1
ATOM 674 O O . LEU A 1 91 ? 18.076 -1.759 -11.893 1.00 92.00 91 LEU A O 1
ATOM 678 N N . TYR A 1 92 ? 18.796 -2.525 -13.881 1.00 91.94 92 TYR A N 1
ATOM 679 C CA . TYR A 1 92 ? 20.214 -2.620 -13.533 1.00 91.94 92 TYR A CA 1
ATOM 680 C C . TYR A 1 92 ? 21.092 -1.928 -14.591 1.00 91.94 92 TYR A C 1
ATOM 682 O O . TYR A 1 92 ? 21.870 -2.594 -15.280 1.00 91.94 92 TYR A O 1
ATOM 690 N N . PRO A 1 93 ? 21.026 -0.589 -14.720 1.00 90.69 93 PRO A N 1
ATOM 691 C CA . PRO A 1 93 ? 21.742 0.141 -15.773 1.00 90.69 93 PRO A CA 1
ATOM 692 C C . PRO A 1 93 ? 23.270 0.024 -15.675 1.00 90.69 93 PRO A C 1
ATOM 694 O O . PRO A 1 93 ? 23.965 0.196 -16.669 1.00 90.69 93 PRO A O 1
ATOM 697 N N . ASN A 1 94 ? 23.790 -0.323 -14.494 1.00 90.44 94 ASN A N 1
ATOM 698 C CA . ASN A 1 94 ? 25.218 -0.522 -14.233 1.00 90.44 94 ASN A CA 1
ATOM 699 C C . ASN A 1 94 ? 25.587 -2.006 -14.028 1.00 90.44 94 ASN A C 1
ATOM 701 O O . ASN A 1 94 ? 26.629 -2.308 -13.450 1.00 90.44 94 ASN A O 1
ATOM 705 N N . GLY A 1 95 ? 24.728 -2.931 -14.470 1.00 83.88 95 GLY A N 1
ATOM 706 C CA . GLY A 1 95 ? 24.884 -4.367 -14.242 1.00 83.88 95 GLY A CA 1
ATOM 707 C C . GLY A 1 95 ? 24.282 -4.844 -12.917 1.00 83.88 95 GLY A C 1
ATOM 708 O O . GLY A 1 95 ? 24.003 -4.066 -12.003 1.00 83.88 95 GLY A O 1
ATOM 709 N N . ARG A 1 96 ? 24.036 -6.155 -12.834 1.00 80.06 96 ARG A N 1
ATOM 710 C CA . ARG A 1 96 ? 23.529 -6.825 -11.631 1.00 80.06 96 ARG A CA 1
ATOM 711 C C . ARG A 1 96 ? 24.718 -7.237 -10.754 1.00 80.06 96 ARG A C 1
ATOM 713 O O . ARG A 1 96 ? 25.700 -7.741 -11.290 1.00 80.06 96 ARG A O 1
ATOM 720 N N . LEU A 1 97 ? 24.620 -6.974 -9.446 1.00 67.12 97 LEU A N 1
ATOM 721 C CA . LEU A 1 97 ? 25.609 -7.393 -8.438 1.00 67.12 97 LEU A CA 1
ATOM 722 C C . LEU A 1 97 ? 25.822 -8.909 -8.440 1.00 67.12 97 LEU A C 1
ATOM 724 O O . LEU A 1 97 ? 24.801 -9.626 -8.575 1.00 67.12 97 LEU A O 1
#

pLDDT: mean 91.0, std 15.44, range [28.73, 98.56]

Secondary structure (DSSP, 8-state):
----S---SS---------SSSBPPHHHHHHHHHHH-GGGS--TTSBSSTTTTSTT-SGGG--HHHHHHHHHHHHHHHHHHHT-TTHHHHH-TT---

Foldseek 3Di:
DDDPDDDDQLDDDDADDQAAQDFAAPVQLVVCCVVVNNVLSDDGRDGSQNQHVHPPPDPVRDPVVVVVVRVVVVVCVCVVLVPDPDSQCVSCVPDGD